Protein AF-A0A8J1YTD6-F1 (afdb_monomer_lite)

Structure (mmCIF, N/CA/C/O backbone):
data_AF-A0A8J1YTD6-F1
#
_entry.id   AF-A0A8J1YTD6-F1
#
loop_
_atom_site.group_PDB
_atom_site.id
_atom_site.type_symbol
_atom_site.label_atom_id
_atom_site.label_alt_id
_atom_site.label_comp_id
_atom_site.label_asym_id
_atom_site.label_entity_id
_atom_site.label_seq_id
_atom_site.pdbx_PDB_ins_code
_atom_site.Cartn_x
_atom_site.Cartn_y
_atom_site.Cartn_z
_atom_site.occupancy
_atom_site.B_iso_or_equiv
_atom_site.auth_seq_id
_atom_site.auth_comp_id
_atom_site.auth_asym_id
_atom_site.auth_atom_id
_atom_site.pdbx_PDB_model_num
ATOM 1 N N . GLU A 1 1 ? -26.675 5.037 14.536 1.00 44.31 1 GLU A N 1
ATOM 2 C CA . GLU A 1 1 ? -25.725 5.966 13.899 1.00 44.31 1 GLU A CA 1
ATOM 3 C C . GLU A 1 1 ? -24.750 5.119 13.095 1.00 44.31 1 GLU A C 1
ATOM 5 O O . GLU A 1 1 ? -23.991 4.355 13.679 1.00 44.31 1 GLU A O 1
ATOM 10 N N . THR A 1 2 ? -24.910 5.069 11.775 1.00 57.00 2 THR A N 1
ATOM 11 C CA . THR A 1 2 ? -24.047 4.255 10.910 1.00 57.00 2 THR A CA 1
ATOM 12 C C . THR A 1 2 ? -22.765 5.032 10.676 1.00 57.00 2 THR A C 1
ATOM 14 O O . THR A 1 2 ? -22.785 6.061 10.016 1.00 57.00 2 THR A O 1
ATOM 17 N N . ASP A 1 3 ? -21.668 4.573 11.266 1.00 73.44 3 ASP A N 1
ATOM 18 C CA . ASP A 1 3 ? -20.337 5.123 11.028 1.00 73.44 3 ASP A CA 1
ATOM 19 C C . ASP A 1 3 ? -19.965 4.919 9.546 1.00 73.44 3 ASP A C 1
ATOM 21 O O . ASP A 1 3 ? -19.706 3.794 9.117 1.00 73.44 3 ASP A O 1
ATOM 25 N N . GLU A 1 4 ? -20.025 5.988 8.747 1.00 85.00 4 GLU A N 1
ATOM 26 C CA . GLU A 1 4 ? -19.929 5.946 7.275 1.00 85.00 4 GLU A CA 1
ATOM 27 C C . GLU A 1 4 ? -18.490 5.808 6.734 1.00 85.00 4 GLU A C 1
ATOM 29 O O . GLU A 1 4 ? -18.259 5.944 5.531 1.00 85.00 4 GLU A O 1
ATOM 34 N N . GLY A 1 5 ? -17.510 5.542 7.601 1.00 92.94 5 GLY A N 1
ATOM 35 C CA . GLY A 1 5 ? -16.112 5.360 7.209 1.00 92.94 5 GLY A CA 1
ATOM 36 C C . GLY A 1 5 ? -15.839 4.064 6.433 1.00 92.94 5 GLY A C 1
ATOM 37 O O . GLY A 1 5 ? -16.645 3.134 6.396 1.00 92.94 5 GLY A O 1
ATOM 38 N N . ALA A 1 6 ? -14.652 3.975 5.832 1.00 95.31 6 ALA A N 1
ATOM 39 C CA . ALA A 1 6 ? -14.210 2.777 5.122 1.00 95.31 6 ALA A CA 1
ATOM 40 C C . ALA A 1 6 ? -14.049 1.581 6.078 1.00 95.31 6 ALA A C 1
ATOM 42 O O . ALA A 1 6 ? -13.504 1.732 7.172 1.00 95.31 6 ALA A O 1
ATOM 43 N N . ASP A 1 7 ? -14.460 0.383 5.649 1.00 94.62 7 ASP A N 1
ATOM 44 C CA . ASP A 1 7 ? -14.217 -0.870 6.381 1.00 94.62 7 ASP A CA 1
ATOM 45 C C . ASP A 1 7 ? -12.738 -1.270 6.373 1.00 94.62 7 ASP A C 1
ATOM 47 O O . ASP A 1 7 ? -12.194 -1.737 7.376 1.00 94.62 7 ASP A O 1
ATOM 51 N N . HIS A 1 8 ? -12.104 -1.101 5.212 1.00 95.88 8 HIS A N 1
ATOM 52 C CA . HIS A 1 8 ? -10.740 -1.516 4.933 1.00 95.88 8 HIS A CA 1
ATOM 53 C C . HIS A 1 8 ? -10.006 -0.424 4.153 1.00 95.88 8 HIS A C 1
ATOM 55 O O . HIS A 1 8 ? -10.506 0.058 3.138 1.00 95.88 8 HIS A O 1
ATOM 61 N N . ILE A 1 9 ? -8.801 -0.073 4.598 1.00 96.06 9 ILE A N 1
ATOM 62 C CA . ILE A 1 9 ? -7.903 0.846 3.889 1.00 96.06 9 ILE A CA 1
ATOM 63 C C . ILE A 1 9 ? -6.591 0.129 3.583 1.00 96.06 9 ILE A C 1
ATOM 65 O O . ILE A 1 9 ? -6.023 -0.538 4.450 1.00 96.06 9 ILE A O 1
ATOM 69 N N . LEU A 1 10 ? -6.110 0.285 2.351 1.00 95.50 10 LEU A N 1
ATOM 70 C CA . LEU A 1 10 ? -4.768 -0.115 1.937 1.00 95.50 10 LEU A CA 1
ATOM 71 C C . LEU A 1 10 ? -3.859 1.117 2.004 1.00 95.50 10 LEU A C 1
ATOM 73 O O . LEU A 1 10 ? -4.077 2.085 1.280 1.00 95.50 10 LEU A O 1
ATOM 77 N N . GLU A 1 11 ? -2.874 1.095 2.897 1.00 94.31 11 GLU A N 1
ATOM 78 C CA . GLU A 1 11 ? -1.985 2.225 3.177 1.00 94.31 11 GLU A CA 1
ATOM 79 C C . GLU A 1 11 ? -0.618 2.029 2.509 1.00 94.31 11 GLU A C 1
ATOM 81 O O . GLU A 1 11 ? 0.035 0.998 2.692 1.00 94.31 11 GLU A O 1
ATOM 86 N N . VAL A 1 12 ? -0.181 3.041 1.755 1.00 92.12 12 VAL A N 1
ATOM 87 C CA . VAL A 1 12 ? 1.082 3.033 0.990 1.00 92.12 12 VAL A CA 1
ATOM 88 C C . VAL A 1 12 ? 1.871 4.331 1.166 1.00 92.12 12 VAL A C 1
ATOM 90 O O . VAL A 1 12 ? 3.094 4.333 1.060 1.00 92.12 12 VAL A O 1
ATOM 93 N N . GLY A 1 13 ? 1.198 5.459 1.399 1.00 88.12 13 GLY A N 1
ATOM 94 C CA . GLY A 1 13 ? 1.843 6.772 1.404 1.00 88.12 13 GLY A CA 1
ATOM 95 C C . GLY A 1 13 ? 2.647 7.035 2.677 1.00 88.12 13 GLY A C 1
ATOM 96 O O . GLY A 1 13 ? 3.592 7.819 2.648 1.00 88.12 13 GLY A O 1
ATOM 97 N N . GLY A 1 14 ? 2.366 6.325 3.771 1.00 87.88 14 GLY A N 1
ATOM 98 C CA . GLY A 1 14 ? 3.197 6.382 4.966 1.00 87.88 14 GLY A CA 1
ATOM 99 C C . GLY A 1 14 ? 2.958 7.634 5.806 1.00 87.88 14 GLY A C 1
ATOM 100 O O . GLY A 1 14 ? 1.810 7.997 6.059 1.00 87.88 14 GLY A O 1
ATOM 101 N N . ALA A 1 15 ? 4.026 8.298 6.266 1.00 86.88 15 ALA A N 1
ATOM 102 C CA . ALA A 1 15 ? 3.904 9.450 7.168 1.00 86.88 15 ALA A CA 1
ATOM 103 C C . ALA A 1 15 ? 3.064 10.595 6.565 1.00 86.88 15 ALA A C 1
ATOM 105 O O . ALA A 1 15 ? 2.360 11.286 7.298 1.00 86.88 15 ALA A O 1
ATOM 106 N N . GLY A 1 16 ? 3.069 10.742 5.233 1.00 86.19 16 GLY A N 1
ATOM 107 C CA . GLY A 1 16 ? 2.283 11.745 4.508 1.00 86.19 16 GLY A CA 1
ATOM 108 C C . GLY A 1 16 ? 0.767 11.516 4.483 1.00 86.19 16 GLY A C 1
ATOM 109 O O . GLY A 1 16 ? 0.006 12.465 4.284 1.00 86.19 16 GLY A O 1
ATOM 110 N N . THR A 1 17 ? 0.298 10.283 4.682 1.00 90.62 17 THR A N 1
ATOM 111 C CA . THR A 1 17 ? -1.105 9.901 4.419 1.00 90.62 17 THR A CA 1
ATOM 112 C C . THR A 1 17 ? -1.771 9.158 5.564 1.00 90.62 17 THR A C 1
ATOM 114 O O . THR A 1 17 ? -2.997 9.184 5.660 1.00 90.62 17 THR A O 1
ATOM 117 N N . VAL A 1 18 ? -1.005 8.554 6.473 1.00 92.56 18 VAL A N 1
ATOM 118 C CA . VAL A 1 18 ? -1.553 7.652 7.492 1.00 92.56 18 VAL A CA 1
ATOM 119 C C . VAL A 1 18 ? -2.587 8.333 8.401 1.00 92.56 18 VAL A C 1
ATOM 121 O O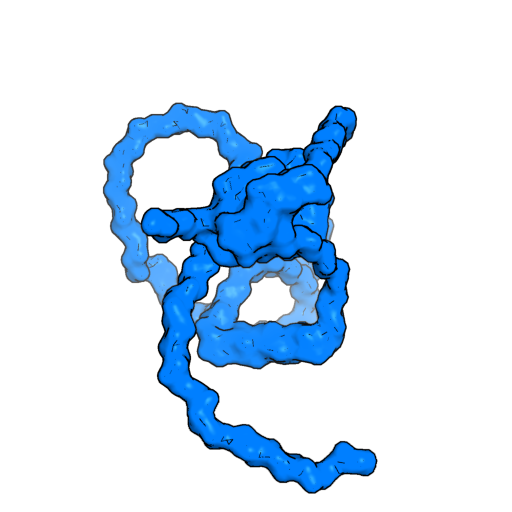 . VAL A 1 18 ? -3.612 7.732 8.714 1.00 92.56 18 VAL A O 1
ATOM 124 N N . GLU A 1 19 ? -2.419 9.612 8.761 1.00 92.50 19 GLU A N 1
ATOM 125 C CA . GLU A 1 19 ? -3.436 10.337 9.543 1.00 92.50 19 GLU A CA 1
ATOM 126 C C . GLU A 1 19 ? -4.756 10.513 8.783 1.00 92.50 19 GLU A C 1
ATOM 128 O O . GLU A 1 19 ? -5.832 10.459 9.384 1.00 92.50 19 GLU A O 1
ATOM 133 N N . LYS A 1 20 ? -4.691 10.711 7.459 1.00 93.00 20 LYS A N 1
ATOM 134 C CA . LYS A 1 20 ? -5.877 10.803 6.596 1.00 93.00 20 LYS A CA 1
ATOM 135 C C . LYS A 1 20 ? -6.595 9.453 6.565 1.00 93.00 20 LYS A C 1
ATOM 137 O O . LYS A 1 20 ? -7.813 9.415 6.716 1.00 93.00 20 LYS A O 1
ATOM 142 N N . SER A 1 21 ? -5.846 8.355 6.498 1.00 94.88 21 SER A N 1
ATOM 143 C CA . SER A 1 21 ? -6.388 6.995 6.585 1.00 94.88 21 SER A CA 1
ATOM 144 C C . SER A 1 21 ? -7.089 6.737 7.921 1.00 94.88 21 SER A C 1
ATOM 146 O O . SER A 1 21 ? -8.209 6.232 7.944 1.00 94.88 21 SER A O 1
ATOM 148 N N . PHE A 1 22 ? -6.511 7.182 9.041 1.00 94.62 22 PHE A N 1
ATOM 149 C CA . PHE A 1 22 ? -7.181 7.115 10.343 1.00 94.62 22 PHE A CA 1
ATOM 150 C C . PHE A 1 22 ? -8.429 7.997 10.437 1.00 94.62 22 PHE A C 1
ATOM 152 O O . PHE A 1 22 ? -9.335 7.671 11.194 1.00 94.62 22 PHE A O 1
ATOM 159 N N . LYS A 1 23 ? -8.517 9.108 9.703 1.00 93.56 23 LYS A N 1
ATOM 160 C CA . LYS A 1 23 ? -9.741 9.926 9.657 1.00 93.56 23 LYS A CA 1
ATOM 161 C C . LYS A 1 23 ? -10.837 9.282 8.804 1.00 93.56 23 LYS A C 1
ATOM 163 O O . LYS A 1 23 ? -12.004 9.426 9.148 1.00 93.56 23 LYS A O 1
ATOM 168 N N . ALA A 1 24 ? -10.459 8.573 7.740 1.00 94.88 24 ALA A N 1
ATOM 169 C CA . ALA A 1 24 ? -11.377 7.957 6.783 1.00 94.88 24 ALA A CA 1
ATOM 170 C C . ALA A 1 24 ? -11.908 6.574 7.208 1.00 94.88 24 ALA A C 1
ATOM 172 O O . ALA A 1 24 ? -12.937 6.136 6.693 1.00 94.88 24 ALA A O 1
ATOM 173 N N . ILE A 1 25 ? -11.221 5.866 8.111 1.00 95.62 25 ILE A N 1
ATOM 174 C CA . ILE A 1 25 ? -11.641 4.538 8.581 1.00 95.62 25 ILE A CA 1
ATOM 175 C C . ILE A 1 25 ? -12.801 4.640 9.584 1.00 95.62 25 ILE A C 1
ATOM 177 O O . ILE A 1 25 ? -12.787 5.486 10.489 1.00 95.62 25 ILE A O 1
ATOM 181 N N . ARG A 1 26 ? -13.768 3.722 9.475 1.00 94.69 26 ARG A N 1
ATOM 182 C CA . ARG A 1 26 ? -14.770 3.527 10.531 1.00 94.69 26 ARG A CA 1
ATOM 183 C C . ARG A 1 26 ? -14.151 2.888 11.778 1.00 94.69 26 ARG A C 1
ATOM 185 O O . ARG A 1 26 ? -13.127 2.200 11.713 1.00 94.69 26 ARG A O 1
ATOM 192 N N . ARG A 1 27 ? -14.800 3.045 12.927 1.00 92.88 27 ARG A N 1
ATOM 193 C CA . ARG A 1 27 ? -14.460 2.340 14.167 1.00 92.88 27 ARG A CA 1
ATOM 194 C C . ARG A 1 27 ? -14.551 0.831 13.961 1.00 92.88 27 ARG A C 1
ATOM 196 O O . ARG A 1 27 ? -15.462 0.326 13.299 1.00 92.88 27 ARG A O 1
ATOM 203 N N . GLY A 1 28 ? -13.582 0.101 14.508 1.00 92.31 28 GLY A N 1
ATOM 204 C CA . GLY A 1 28 ? -13.473 -1.343 14.280 1.00 92.31 28 GLY A CA 1
ATOM 205 C C . GLY A 1 28 ? -13.031 -1.740 12.866 1.00 92.31 28 GLY A C 1
ATOM 206 O O . GLY A 1 28 ? -13.045 -2.928 12.556 1.00 92.31 28 GLY A O 1
ATOM 207 N N . GLY A 1 29 ? -12.680 -0.784 11.997 1.00 95.06 29 GLY A N 1
ATOM 208 C CA . GLY A 1 29 ? -12.151 -1.062 10.662 1.00 95.06 29 GLY A CA 1
ATOM 209 C C . GLY A 1 29 ? -10.713 -1.591 10.677 1.00 95.06 29 GLY A C 1
ATOM 210 O O . GLY A 1 29 ? -10.085 -1.755 11.728 1.00 95.06 29 GLY A O 1
ATOM 211 N N . VAL A 1 30 ? -10.175 -1.854 9.485 1.00 97.25 30 VAL A N 1
ATOM 212 C CA . VAL A 1 30 ? -8.822 -2.398 9.310 1.00 97.25 30 VAL A CA 1
ATOM 213 C C . VAL A 1 30 ? -8.009 -1.541 8.347 1.00 97.25 30 VAL A C 1
ATOM 215 O O . VAL A 1 30 ? -8.379 -1.364 7.190 1.00 97.25 30 VAL A O 1
ATOM 218 N N . ILE A 1 31 ? -6.840 -1.086 8.788 1.00 97.00 31 ILE A N 1
ATOM 219 C CA . ILE A 1 31 ? -5.837 -0.460 7.924 1.00 97.00 31 ILE A CA 1
ATOM 220 C C . ILE A 1 31 ? -4.712 -1.470 7.689 1.00 97.00 31 ILE A C 1
ATOM 222 O O . ILE A 1 31 ? -4.099 -1.974 8.630 1.00 97.00 31 ILE A O 1
ATOM 226 N N . THR A 1 32 ? -4.448 -1.781 6.422 1.00 96.56 32 THR A N 1
ATOM 227 C CA . THR A 1 32 ? -3.368 -2.674 5.994 1.00 96.56 32 THR A CA 1
ATOM 228 C C . THR A 1 32 ? -2.292 -1.862 5.293 1.00 96.56 32 THR A C 1
ATOM 230 O O . THR A 1 32 ? -2.505 -1.391 4.181 1.00 96.56 32 THR A O 1
ATOM 233 N N . SER A 1 33 ? -1.140 -1.702 5.935 1.00 93.69 33 SER A N 1
ATOM 234 C CA . SER A 1 33 ? 0.014 -1.013 5.364 1.00 93.69 33 SER A CA 1
ATOM 235 C C . SER A 1 33 ? 0.873 -1.980 4.554 1.00 93.69 33 SER A C 1
ATOM 237 O O . SER A 1 33 ? 1.254 -3.039 5.055 1.00 93.69 33 SER A O 1
ATOM 239 N N . ILE A 1 34 ? 1.155 -1.614 3.303 1.00 91.50 34 ILE A N 1
ATOM 240 C CA . ILE A 1 34 ? 1.971 -2.395 2.357 1.00 91.50 34 ILE A CA 1
ATOM 241 C C . ILE A 1 34 ? 3.276 -1.687 1.959 1.00 91.50 34 ILE A C 1
ATOM 243 O O . ILE A 1 34 ? 4.098 -2.274 1.262 1.00 91.50 34 ILE A O 1
ATOM 247 N N . GLY A 1 35 ? 3.486 -0.441 2.394 1.00 85.50 35 GLY A N 1
ATOM 248 C CA . GLY A 1 35 ? 4.697 0.324 2.099 1.00 85.50 35 GLY A CA 1
ATOM 249 C C . GLY A 1 35 ? 4.622 1.786 2.544 1.00 85.50 35 GLY A C 1
ATOM 250 O O . GLY A 1 35 ? 3.628 2.210 3.135 1.00 85.50 35 GLY A O 1
ATOM 251 N N . PHE A 1 36 ? 5.695 2.531 2.254 1.00 86.19 36 PHE A N 1
ATOM 252 C CA . PHE A 1 36 ? 5.865 3.953 2.576 1.00 86.19 36 PHE A CA 1
ATOM 253 C C . PHE A 1 36 ? 6.537 4.667 1.390 1.00 86.19 36 PHE A C 1
ATOM 255 O O . PHE A 1 36 ? 7.759 4.640 1.275 1.00 86.19 36 PHE A O 1
ATOM 262 N N . ILE A 1 37 ? 5.751 5.277 0.498 1.00 83.12 37 ILE A N 1
ATOM 263 C CA . ILE A 1 37 ? 6.264 5.986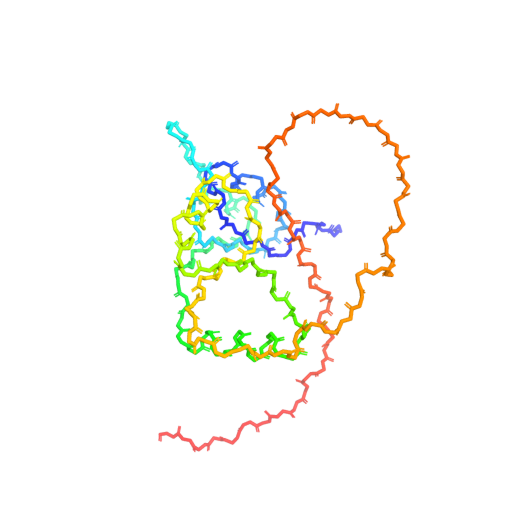 -0.697 1.00 83.12 37 ILE A CA 1
ATOM 264 C C . ILE A 1 37 ? 6.194 7.514 -0.591 1.00 83.12 37 ILE A C 1
ATOM 266 O O . ILE A 1 37 ? 6.887 8.208 -1.323 1.00 83.12 37 ILE A O 1
ATOM 270 N N . GLY A 1 38 ? 5.354 8.047 0.299 1.00 74.62 38 GLY A N 1
ATOM 271 C CA . GLY A 1 38 ? 5.048 9.479 0.396 1.00 74.62 38 GLY A CA 1
ATOM 272 C C . GLY A 1 38 ? 5.708 10.191 1.577 1.00 74.62 38 GLY A C 1
ATOM 273 O O . GLY A 1 38 ? 5.296 11.296 1.919 1.00 74.62 38 GLY A O 1
ATOM 274 N N . SER A 1 39 ? 6.683 9.564 2.238 1.00 75.25 39 SER A N 1
ATOM 275 C CA . SER A 1 39 ? 7.382 10.169 3.376 1.00 75.25 39 SER A CA 1
ATOM 276 C C . SER A 1 39 ? 8.421 11.183 2.892 1.00 75.25 39 SER A C 1
ATOM 278 O O . SER A 1 39 ? 9.313 10.835 2.120 1.00 75.25 39 SER A O 1
ATOM 280 N N . GLN A 1 40 ? 8.340 12.421 3.379 1.00 76.06 40 GLN A N 1
ATOM 281 C CA . GLN A 1 40 ? 9.342 13.454 3.102 1.00 76.06 40 GLN A CA 1
ATOM 282 C C . GLN A 1 40 ? 10.462 13.459 4.161 1.00 76.06 40 GLN A C 1
ATOM 284 O O . GLN A 1 40 ? 10.213 13.114 5.323 1.00 76.06 40 GLN A O 1
ATOM 289 N N . PRO A 1 41 ? 11.696 13.873 3.811 1.00 77.94 41 PRO A N 1
ATOM 290 C CA . PRO A 1 41 ? 12.761 14.068 4.791 1.00 77.94 41 PRO A CA 1
ATOM 291 C C . PRO A 1 41 ? 12.332 15.034 5.903 1.00 77.94 41 PRO A C 1
ATOM 293 O O . PRO A 1 41 ? 11.787 16.100 5.632 1.00 77.94 41 PRO A O 1
ATOM 296 N N . GLY A 1 42 ? 12.578 14.663 7.161 1.00 79.56 42 GLY A N 1
ATOM 297 C CA . GLY A 1 42 ? 12.199 15.472 8.327 1.00 79.56 42 GLY A CA 1
ATOM 298 C C . GLY A 1 42 ? 10.733 15.339 8.755 1.00 79.56 42 GLY A C 1
ATOM 299 O O . GLY A 1 42 ? 10.341 15.936 9.756 1.00 79.56 42 GLY A O 1
ATOM 300 N N . GLN A 1 43 ? 9.927 14.539 8.054 1.00 82.25 43 GLN A N 1
ATOM 301 C CA . GLN A 1 43 ? 8.560 14.261 8.470 1.00 82.25 43 GLN A CA 1
ATOM 302 C C . GLN A 1 43 ? 8.536 13.237 9.610 1.00 82.25 43 GLN A C 1
ATOM 304 O O . GLN A 1 43 ? 8.938 12.084 9.447 1.00 82.25 43 GLN A O 1
ATOM 309 N N . THR A 1 44 ? 8.023 13.650 10.766 1.00 84.06 44 THR A N 1
ATOM 310 C CA . THR A 1 44 ? 7.820 12.748 11.901 1.00 84.06 44 THR A CA 1
ATOM 311 C C . THR A 1 44 ? 6.561 11.910 11.668 1.00 84.06 44 THR A C 1
ATOM 313 O O . THR A 1 44 ? 5.483 12.483 11.488 1.00 84.06 44 THR A O 1
ATOM 316 N N . PRO A 1 45 ? 6.648 10.568 11.672 1.00 82.44 45 PRO A N 1
ATOM 317 C CA . PRO A 1 45 ? 5.466 9.728 11.555 1.00 82.44 45 PRO A CA 1
ATOM 318 C C . PRO A 1 45 ? 4.570 9.891 12.796 1.00 82.44 45 PRO A C 1
ATOM 320 O O . PRO A 1 45 ? 5.078 10.014 13.914 1.00 82.44 45 PRO A O 1
ATOM 323 N N . PRO A 1 46 ? 3.238 9.871 12.635 1.00 88.62 46 PRO A N 1
ATOM 324 C CA . PRO A 1 46 ? 2.320 9.995 13.758 1.00 88.62 46 PRO A CA 1
ATOM 325 C C . PRO A 1 46 ? 2.324 8.739 14.633 1.00 88.62 46 PRO A C 1
ATOM 327 O O . PRO A 1 46 ? 2.726 7.649 14.217 1.00 88.62 46 PRO A O 1
ATOM 330 N N . ASN A 1 47 ? 1.809 8.875 15.856 1.00 93.69 47 ASN A N 1
ATOM 331 C CA . ASN A 1 47 ? 1.686 7.761 16.790 1.00 93.69 47 ASN A CA 1
ATOM 332 C C . ASN A 1 47 ? 0.539 6.818 16.378 1.00 93.69 47 ASN A C 1
ATOM 334 O O . ASN A 1 47 ? -0.606 6.960 16.813 1.00 93.69 47 ASN A O 1
ATOM 338 N N . VAL A 1 48 ? 0.864 5.836 15.536 1.00 94.12 48 VAL A N 1
ATOM 339 C CA . VAL A 1 48 ? -0.081 4.833 15.018 1.00 94.12 48 VAL A CA 1
ATOM 340 C C . VAL A 1 48 ? -0.777 4.068 16.147 1.00 94.12 48 VAL A C 1
ATOM 342 O O . VAL A 1 48 ? -1.979 3.827 16.057 1.00 94.12 48 VAL A O 1
ATOM 345 N N . SER A 1 49 ? -0.067 3.733 17.228 1.00 95.06 49 SER A N 1
ATOM 346 C CA . SER A 1 49 ? -0.634 3.004 18.370 1.00 95.06 49 SER A CA 1
ATOM 347 C C . SER A 1 49 ? -1.735 3.805 19.064 1.00 95.06 49 SER A C 1
ATOM 349 O O . SER A 1 49 ? -2.804 3.271 19.357 1.00 95.06 49 SER A O 1
ATOM 351 N N . GLN A 1 50 ? -1.504 5.102 19.278 1.00 95.94 50 GLN A N 1
ATOM 352 C CA . GLN A 1 50 ? -2.506 5.999 19.848 1.00 95.94 50 GLN A CA 1
ATOM 353 C C . GLN A 1 50 ? -3.718 6.139 18.919 1.00 95.94 50 GLN A C 1
ATOM 355 O O . GLN A 1 50 ? -4.856 6.018 19.370 1.00 95.94 50 GLN A O 1
ATOM 360 N N . LEU A 1 51 ? -3.494 6.357 17.621 1.00 94.62 51 LEU A N 1
ATOM 361 C CA . LEU A 1 51 ? -4.579 6.499 16.646 1.00 94.62 51 LEU A CA 1
ATOM 362 C C . LEU A 1 51 ? -5.425 5.219 16.533 1.00 94.62 51 LEU A C 1
ATOM 364 O O . LEU A 1 51 ? -6.656 5.292 16.486 1.00 94.62 51 LEU A O 1
ATOM 368 N N . ALA A 1 52 ? -4.778 4.051 16.550 1.00 96.00 52 ALA A N 1
ATOM 369 C CA . ALA A 1 52 ? -5.445 2.753 16.521 1.00 96.00 52 ALA A CA 1
ATOM 370 C C . ALA A 1 52 ? -6.291 2.510 17.770 1.00 96.00 52 ALA A C 1
ATOM 372 O O . ALA A 1 52 ? -7.438 2.075 17.648 1.00 96.00 52 ALA A O 1
ATOM 373 N N . LEU A 1 53 ? -5.769 2.864 18.947 1.00 95.69 53 LEU A N 1
ATOM 374 C CA . LEU A 1 53 ? -6.501 2.766 20.206 1.00 95.69 53 LEU A CA 1
ATOM 375 C C . LEU A 1 53 ? -7.750 3.660 20.202 1.00 95.69 53 LEU A C 1
ATOM 377 O O . LEU A 1 53 ? -8.845 3.188 20.505 1.00 95.69 53 LEU A O 1
ATOM 381 N N . MET A 1 54 ? -7.610 4.924 19.791 1.00 93.31 54 MET A N 1
ATOM 382 C CA . MET A 1 54 ? -8.704 5.906 19.819 1.00 93.31 54 MET A CA 1
ATOM 383 C C . MET A 1 54 ? -9.884 5.541 18.908 1.00 93.31 54 MET A C 1
ATOM 385 O O . MET A 1 54 ? -11.037 5.859 19.222 1.00 93.31 54 MET A O 1
ATOM 389 N N . ARG A 1 55 ? -9.619 4.866 17.783 1.00 90.69 55 ARG A N 1
ATOM 390 C CA . ARG A 1 55 ? -10.661 4.389 16.857 1.00 90.69 55 ARG A CA 1
ATOM 391 C C . ARG A 1 55 ? -11.003 2.907 16.997 1.00 90.69 55 ARG A C 1
ATOM 393 O O . ARG A 1 55 ? -11.880 2.431 16.279 1.00 90.69 55 ARG A O 1
ATOM 400 N N . SER A 1 56 ? -10.356 2.195 17.916 1.00 94.50 56 SER A N 1
ATOM 401 C CA . SER A 1 56 ? -10.536 0.752 18.108 1.00 94.50 56 SER A CA 1
ATOM 402 C C . SER A 1 56 ? -10.369 -0.032 16.798 1.00 94.50 56 SER A C 1
ATOM 404 O O . SER A 1 56 ? -11.207 -0.865 16.468 1.00 94.50 56 SER A O 1
ATOM 406 N N . ILE A 1 57 ? -9.331 0.279 16.014 1.00 95.56 57 ILE A N 1
ATOM 407 C CA . ILE A 1 57 ? -9.080 -0.355 14.708 1.00 95.56 57 ILE A CA 1
ATOM 408 C C . ILE A 1 57 ? -7.928 -1.360 14.761 1.00 95.56 57 ILE A C 1
ATOM 410 O O . ILE A 1 57 ? -7.098 -1.333 15.669 1.00 95.56 57 ILE A O 1
ATOM 414 N N . ILE A 1 58 ? -7.823 -2.189 13.722 1.00 97.19 58 ILE A N 1
ATOM 415 C CA . ILE A 1 58 ? -6.648 -3.029 13.478 1.00 97.19 58 ILE A CA 1
ATOM 416 C C . ILE A 1 58 ? -5.742 -2.321 12.471 1.00 97.19 58 ILE A C 1
ATOM 418 O O . ILE A 1 58 ? -6.121 -2.146 11.315 1.00 97.19 58 ILE A O 1
ATOM 422 N N . PHE A 1 59 ? -4.528 -1.962 12.885 1.00 96.06 59 PHE A N 1
ATOM 423 C CA . PHE A 1 59 ? -3.468 -1.535 11.972 1.00 96.06 59 PHE A CA 1
ATOM 424 C C . PHE A 1 59 ? -2.474 -2.684 11.792 1.00 96.06 59 PHE A C 1
ATOM 426 O O . PHE A 1 59 ? -1.871 -3.136 12.765 1.00 96.06 59 PHE A O 1
ATOM 433 N N . ARG A 1 60 ? -2.303 -3.180 10.563 1.00 94.94 60 ARG A N 1
ATOM 434 C CA . ARG A 1 60 ? -1.403 -4.304 10.268 1.00 94.94 60 ARG A CA 1
ATOM 435 C C . ARG A 1 60 ? -0.458 -3.987 9.120 1.00 94.94 60 ARG A C 1
ATOM 437 O O . ARG A 1 60 ? -0.886 -3.487 8.087 1.00 94.94 60 ARG A O 1
ATOM 444 N N . GLY A 1 61 ? 0.809 -4.346 9.283 1.00 92.38 61 GLY A N 1
ATOM 445 C CA . GLY A 1 61 ? 1.761 -4.394 8.178 1.00 92.38 61 GLY A CA 1
ATOM 446 C C . GLY A 1 61 ? 1.633 -5.705 7.405 1.00 92.38 61 GLY A C 1
ATOM 447 O O . GLY A 1 61 ? 1.408 -6.763 7.998 1.00 92.38 61 GLY A O 1
ATOM 448 N N . ILE A 1 62 ? 1.778 -5.645 6.085 1.00 91.56 62 ILE A N 1
ATOM 449 C CA . ILE A 1 62 ? 1.993 -6.814 5.233 1.00 91.56 62 ILE A CA 1
ATOM 450 C C . ILE A 1 62 ? 3.204 -6.527 4.352 1.00 91.56 62 ILE A C 1
ATOM 452 O O . ILE A 1 62 ? 3.183 -5.623 3.526 1.00 91.56 62 ILE A O 1
ATOM 456 N N . MET A 1 63 ? 4.237 -7.344 4.517 1.00 86.56 63 MET A N 1
ATOM 457 C CA . MET A 1 63 ? 5.315 -7.482 3.543 1.00 86.56 63 MET A CA 1
ATOM 458 C C . MET A 1 63 ? 4.964 -8.646 2.621 1.00 86.56 63 MET A C 1
ATOM 460 O O . MET A 1 63 ? 4.363 -9.600 3.106 1.00 86.56 63 MET A O 1
ATOM 464 N N . VAL A 1 64 ? 5.313 -8.531 1.334 1.00 86.75 64 VAL A N 1
ATOM 465 C CA . VAL A 1 64 ? 5.253 -9.539 0.247 1.00 86.75 64 VAL A CA 1
ATOM 466 C C . VAL A 1 64 ? 4.477 -10.835 0.555 1.00 86.75 64 VAL A C 1
ATOM 468 O O . VAL A 1 64 ? 4.816 -11.609 1.446 1.00 86.75 64 VAL A O 1
ATOM 471 N N . GLY A 1 65 ? 3.469 -11.139 -0.265 1.00 86.62 65 GLY A N 1
ATOM 472 C CA . GLY A 1 65 ? 2.673 -12.359 -0.114 1.00 86.62 65 GLY A CA 1
ATOM 473 C C . GLY A 1 65 ? 3.424 -13.657 -0.451 1.00 86.62 65 GLY A C 1
ATOM 474 O O . GLY A 1 65 ? 4.323 -13.693 -1.286 1.00 86.62 65 GLY A O 1
ATOM 475 N N . SER A 1 66 ? 2.998 -14.760 0.166 1.00 93.81 66 SER A N 1
ATOM 476 C CA . SER A 1 66 ? 3.421 -16.120 -0.200 1.00 93.81 66 SER A CA 1
ATOM 477 C C . SER A 1 66 ? 2.959 -16.505 -1.612 1.00 93.81 66 SER A C 1
ATOM 479 O O . SER A 1 66 ? 1.933 -16.020 -2.092 1.00 93.81 66 SER A O 1
ATOM 481 N N . ARG A 1 67 ? 3.632 -17.480 -2.238 1.00 94.75 67 ARG A N 1
ATOM 482 C CA . ARG A 1 67 ? 3.216 -18.056 -3.532 1.00 94.75 67 ARG A CA 1
ATOM 483 C C . ARG A 1 67 ? 1.739 -18.471 -3.552 1.00 94.75 67 ARG A C 1
ATOM 485 O O . ARG A 1 67 ? 1.024 -18.141 -4.487 1.00 94.75 67 ARG A O 1
ATOM 492 N N . ARG A 1 68 ? 1.252 -19.114 -2.486 1.00 96.06 68 ARG A N 1
ATOM 493 C CA . ARG A 1 68 ? -0.159 -19.520 -2.378 1.00 96.06 68 ARG A CA 1
ATOM 494 C C . ARG A 1 68 ? -1.120 -18.325 -2.392 1.00 96.06 68 ARG A C 1
ATOM 496 O O . ARG A 1 68 ? -2.236 -18.436 -2.884 1.00 96.06 68 ARG A O 1
ATOM 503 N N . GLN A 1 69 ? -0.730 -17.191 -1.806 1.00 93.44 69 GLN A N 1
ATOM 504 C CA . GLN A 1 69 ? -1.535 -15.966 -1.877 1.00 93.44 69 GLN A CA 1
ATOM 505 C C . GLN A 1 69 ? -1.531 -15.383 -3.290 1.00 93.44 69 GLN A C 1
ATOM 507 O O . GLN A 1 69 ? -2.571 -14.910 -3.735 1.00 93.44 69 GLN A O 1
ATOM 512 N N . PHE A 1 70 ? -0.397 -15.458 -3.990 1.00 94.19 70 PHE A N 1
ATOM 513 C CA . PHE A 1 70 ? -0.295 -15.046 -5.386 1.00 94.19 70 PHE A CA 1
ATOM 514 C C . PHE A 1 70 ? -1.180 -15.902 -6.304 1.00 94.19 70 PHE A C 1
ATOM 516 O O . PHE A 1 70 ? -1.977 -15.347 -7.048 1.00 94.19 70 PHE A O 1
ATOM 523 N N . GLU A 1 71 ? -1.136 -17.231 -6.184 1.00 96.25 71 GLU A N 1
ATOM 524 C CA . GLU A 1 71 ? -1.997 -18.144 -6.958 1.00 96.25 71 GLU A CA 1
ATOM 525 C C . GLU A 1 71 ? -3.486 -17.830 -6.734 1.00 96.25 71 GLU A C 1
ATOM 527 O O . GLU A 1 71 ? -4.231 -17.625 -7.686 1.00 96.25 71 GLU A O 1
ATOM 532 N N . ARG A 1 72 ? -3.901 -17.641 -5.474 1.00 95.56 72 ARG A N 1
ATOM 533 C CA . ARG A 1 72 ? -5.280 -17.234 -5.142 1.00 95.56 72 ARG A CA 1
ATOM 534 C C . ARG A 1 72 ? -5.667 -15.874 -5.718 1.00 95.56 72 ARG A C 1
ATOM 536 O O . ARG A 1 72 ? -6.831 -15.657 -6.045 1.00 95.56 72 ARG A O 1
ATOM 543 N N . MET A 1 73 ? -4.724 -14.937 -5.784 1.00 94.50 73 MET A N 1
ATOM 544 C CA . MET A 1 73 ? -4.950 -13.635 -6.406 1.00 94.50 73 MET A CA 1
ATOM 545 C C . MET A 1 73 ? -5.154 -13.793 -7.915 1.00 94.50 73 MET A C 1
ATOM 547 O O . MET A 1 73 ? -6.073 -13.181 -8.451 1.00 94.50 73 MET A O 1
ATOM 551 N N . CYS A 1 74 ? -4.353 -14.626 -8.585 1.00 94.25 74 CYS A N 1
ATOM 552 C CA . CYS A 1 74 ? -4.532 -14.943 -10.001 1.00 94.25 74 CYS A CA 1
ATOM 553 C C . CYS A 1 74 ? -5.910 -15.562 -10.266 1.00 94.25 74 CYS A C 1
ATOM 555 O O . CYS A 1 74 ? -6.629 -15.059 -11.125 1.00 94.25 74 CYS A O 1
ATOM 557 N N . ASP A 1 75 ? -6.327 -16.551 -9.468 1.00 94.44 75 ASP A N 1
ATOM 558 C CA . ASP A 1 75 ? -7.662 -17.154 -9.580 1.00 94.44 75 ASP A CA 1
ATOM 559 C C . ASP A 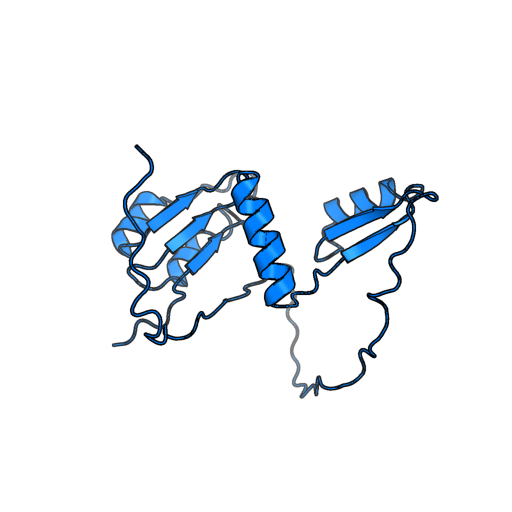1 75 ? -8.771 -16.100 -9.438 1.00 94.44 75 ASP A C 1
ATOM 561 O O . ASP A 1 75 ? -9.722 -16.051 -10.222 1.00 94.44 75 ASP A O 1
ATOM 565 N N . ALA A 1 76 ? -8.636 -15.208 -8.451 1.00 93.94 76 ALA A N 1
ATOM 566 C CA . ALA A 1 76 ? -9.593 -14.133 -8.226 1.00 93.94 76 ALA A CA 1
ATOM 567 C C . ALA A 1 76 ? -9.653 -13.155 -9.409 1.00 93.94 76 ALA A C 1
ATOM 569 O O . ALA A 1 76 ? -10.751 -12.764 -9.808 1.00 93.94 76 ALA A O 1
ATOM 570 N N . ILE A 1 77 ? -8.507 -12.781 -9.990 1.00 92.81 77 ILE A N 1
ATOM 571 C CA . ILE A 1 77 ? -8.426 -11.927 -11.186 1.00 92.81 77 ILE A CA 1
ATOM 572 C C . ILE A 1 77 ? -9.152 -12.589 -12.362 1.00 92.81 77 ILE A C 1
ATOM 574 O O . ILE A 1 77 ? 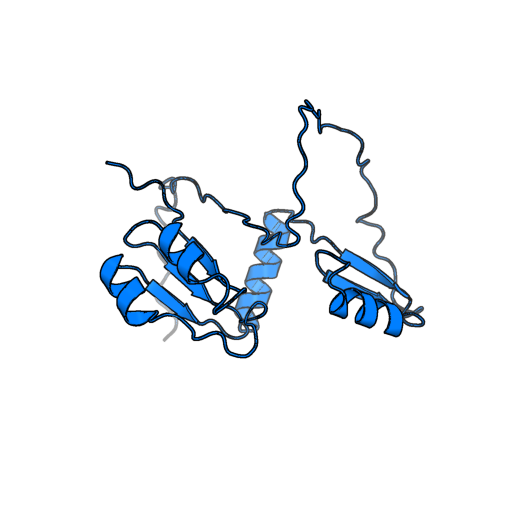-9.975 -11.937 -13.006 1.00 92.81 77 ILE A O 1
ATOM 578 N N . SER A 1 78 ? -8.917 -13.884 -12.598 1.00 92.00 78 SER A N 1
ATOM 579 C CA . SER A 1 78 ? -9.560 -14.638 -13.680 1.00 92.00 78 SER A CA 1
ATOM 580 C C . SER A 1 78 ? -11.081 -14.693 -13.529 1.00 92.00 78 SER A C 1
ATOM 582 O O . SER A 1 78 ? -11.806 -14.458 -14.494 1.00 92.00 78 SER A O 1
ATOM 584 N N . ILE A 1 79 ? -11.582 -14.945 -12.316 1.00 95.06 79 ILE A N 1
ATOM 585 C CA . ILE A 1 79 ? -13.027 -15.034 -12.041 1.00 95.06 79 ILE A CA 1
ATOM 586 C C . ILE A 1 79 ? -13.706 -13.665 -12.156 1.00 95.06 79 ILE A C 1
ATOM 588 O O . ILE A 1 79 ? -14.792 -13.547 -12.719 1.00 95.06 79 ILE A O 1
ATOM 592 N N . SER A 1 80 ? -13.069 -12.622 -11.621 1.00 92.19 80 SER A N 1
ATOM 593 C CA . SER A 1 80 ? -13.616 -11.259 -11.604 1.00 92.19 80 SER A CA 1
ATOM 594 C C . SER A 1 80 ? -13.422 -10.499 -12.917 1.00 92.19 80 SER A C 1
ATOM 596 O O . SER A 1 80 ? -13.932 -9.387 -13.050 1.00 92.19 80 SER A O 1
ATOM 598 N N . LYS A 1 81 ? -12.704 -11.089 -13.884 1.00 91.25 81 LYS A N 1
ATOM 599 C CA . LYS A 1 81 ? -12.336 -10.470 -15.166 1.00 91.25 81 LYS A CA 1
ATOM 600 C C . LYS A 1 81 ? -11.652 -9.109 -14.986 1.00 91.25 81 LYS A C 1
ATOM 602 O O . LYS A 1 81 ? -11.816 -8.209 -15.810 1.00 91.25 81 LYS A O 1
ATOM 607 N N . LEU A 1 82 ? -10.891 -8.947 -13.901 1.00 88.50 82 LEU A N 1
ATOM 608 C CA . LEU A 1 82 ? -10.118 -7.733 -13.662 1.00 88.50 82 LEU A CA 1
ATOM 609 C C . LEU A 1 82 ? -9.020 -7.625 -14.722 1.00 88.50 82 LEU A C 1
ATOM 611 O O . LEU A 1 82 ? -8.170 -8.505 -14.832 1.00 88.50 82 LEU A O 1
ATOM 615 N N . ARG A 1 83 ? -9.028 -6.532 -15.489 1.00 88.50 83 ARG A N 1
ATOM 616 C CA . ARG A 1 83 ? -7.980 -6.229 -16.468 1.00 88.50 83 ARG A CA 1
ATOM 617 C C . ARG A 1 83 ? -6.959 -5.279 -15.832 1.00 88.50 83 ARG A C 1
ATOM 619 O O . ARG A 1 83 ? -7.325 -4.145 -15.515 1.00 88.50 83 ARG A O 1
ATOM 626 N N . PRO A 1 84 ? -5.710 -5.718 -15.589 1.00 85.50 84 PRO A N 1
ATOM 627 C CA . PRO A 1 84 ? -4.673 -4.825 -15.099 1.00 85.50 84 PRO A CA 1
ATOM 628 C C . PRO A 1 84 ? -4.353 -3.769 -16.158 1.00 85.50 84 PRO A C 1
ATOM 630 O O . PRO A 1 84 ? -4.316 -4.067 -17.350 1.00 85.50 84 PRO A O 1
ATOM 633 N N . ILE A 1 85 ? -4.094 -2.542 -15.714 1.00 89.25 85 ILE A N 1
ATOM 634 C CA . ILE A 1 85 ? -3.589 -1.485 -16.592 1.00 89.25 85 ILE A CA 1
ATOM 635 C C . ILE A 1 85 ? -2.088 -1.725 -16.758 1.00 89.25 85 ILE A C 1
ATOM 637 O O . ILE A 1 85 ? -1.352 -1.705 -15.766 1.00 89.25 85 ILE A O 1
ATOM 641 N N . ILE A 1 86 ? -1.665 -2.013 -17.989 1.00 87.88 86 ILE A N 1
ATOM 642 C CA . ILE A 1 86 ? -0.280 -2.343 -18.327 1.00 87.88 86 ILE A CA 1
ATOM 643 C C . ILE A 1 86 ? 0.209 -1.384 -19.407 1.00 87.88 86 ILE A C 1
ATOM 645 O O . ILE A 1 86 ? -0.422 -1.266 -20.457 1.00 87.88 86 ILE A O 1
ATOM 649 N N . THR A 1 87 ? 1.352 -0.753 -19.159 1.00 88.38 87 THR A N 1
ATOM 650 C CA . THR A 1 87 ? 2.085 0.029 -20.157 1.00 88.38 87 THR A CA 1
ATOM 651 C C . THR A 1 87 ? 3.283 -0.781 -20.617 1.00 88.38 87 THR A C 1
ATOM 653 O O . THR A 1 87 ? 4.061 -1.272 -19.799 1.00 88.38 87 THR A O 1
ATOM 656 N N . VAL A 1 88 ? 3.413 -0.941 -21.929 1.00 89.12 88 VAL A N 1
ATOM 657 C CA . VAL A 1 88 ? 4.410 -1.822 -22.536 1.00 89.12 88 VAL A CA 1
ATOM 658 C C . VAL A 1 88 ? 5.511 -0.988 -23.169 1.00 89.12 88 VAL A C 1
ATOM 660 O O . VAL A 1 88 ? 5.230 -0.087 -23.956 1.00 89.12 88 VAL A O 1
ATOM 663 N N . PHE A 1 89 ? 6.752 -1.337 -22.857 1.00 86.38 89 PHE A N 1
ATOM 664 C CA . PHE A 1 89 ? 7.955 -0.814 -23.486 1.00 86.38 89 PHE A CA 1
ATOM 665 C C . PHE A 1 89 ? 8.671 -1.945 -24.228 1.00 86.38 89 PHE A C 1
ATOM 667 O O . PHE A 1 89 ? 8.648 -3.101 -23.793 1.00 86.38 89 PHE A O 1
ATOM 674 N N . ASP A 1 90 ? 9.331 -1.617 -25.337 1.00 90.12 90 ASP A N 1
ATOM 675 C CA . ASP A 1 90 ? 10.310 -2.529 -25.928 1.00 90.12 90 ASP A CA 1
ATOM 676 C C . ASP A 1 90 ? 11.466 -2.723 -24.936 1.00 90.12 90 ASP A C 1
ATOM 678 O O . ASP A 1 90 ? 11.857 -1.790 -24.228 1.00 90.12 90 ASP A O 1
ATOM 682 N N . PHE A 1 91 ? 12.036 -3.923 -24.869 1.00 89.94 91 PHE A N 1
ATOM 683 C CA . PHE A 1 91 ? 13.200 -4.196 -24.033 1.00 89.94 91 PHE A CA 1
ATOM 684 C C . PHE A 1 91 ? 14.373 -3.241 -24.318 1.00 89.94 91 PHE A C 1
ATOM 686 O O . PHE A 1 91 ? 15.071 -2.826 -23.384 1.00 89.94 91 PHE A O 1
ATOM 693 N N . ALA A 1 92 ? 14.567 -2.835 -25.578 1.00 91.50 92 ALA A N 1
ATOM 694 C CA . ALA A 1 92 ? 15.562 -1.836 -25.969 1.00 91.50 92 ALA A CA 1
ATOM 695 C C . ALA A 1 92 ? 15.321 -0.466 -25.302 1.00 91.50 92 ALA A C 1
ATOM 697 O O . ALA A 1 92 ? 16.272 0.271 -25.038 1.00 91.50 92 ALA A O 1
ATOM 698 N N . ASP A 1 93 ? 14.068 -0.161 -24.962 1.00 90.94 93 ASP A N 1
ATOM 699 C CA . ASP A 1 93 ? 13.626 1.063 -24.293 1.00 90.94 93 ASP A CA 1
ATOM 700 C C . ASP A 1 93 ? 13.474 0.907 -22.768 1.00 90.94 93 ASP A C 1
ATOM 702 O O . ASP A 1 93 ? 12.943 1.796 -22.101 1.00 90.94 93 ASP A O 1
ATOM 706 N N . SER A 1 94 ? 13.997 -0.170 -22.174 1.00 90.06 94 SER A N 1
ATOM 707 C CA . SER A 1 94 ? 13.923 -0.431 -20.725 1.00 90.06 94 SER A CA 1
ATOM 708 C C . SER A 1 94 ? 14.371 0.748 -19.850 1.00 90.06 94 SER A C 1
ATOM 710 O O . SER A 1 94 ? 13.772 1.011 -18.810 1.00 90.06 94 SER A O 1
ATOM 712 N N . ARG A 1 95 ? 15.377 1.528 -20.276 1.00 92.00 95 ARG A N 1
ATOM 713 C CA . ARG A 1 95 ? 15.777 2.756 -19.565 1.00 92.00 95 ARG A CA 1
ATOM 714 C C . ARG A 1 95 ? 14.634 3.773 -19.475 1.00 92.00 95 ARG A C 1
ATOM 716 O O . ARG A 1 95 ? 14.414 4.324 -18.402 1.00 92.00 95 ARG A O 1
ATOM 723 N N . LYS A 1 96 ? 13.903 3.996 -20.571 1.00 89.31 96 LYS A N 1
ATOM 724 C CA . LYS A 1 96 ? 12.764 4.925 -20.604 1.00 89.31 96 LYS A CA 1
ATOM 725 C C . LYS A 1 96 ? 11.621 4.439 -19.712 1.00 89.31 96 LYS A C 1
ATOM 727 O O . LYS A 1 96 ? 10.950 5.270 -19.103 1.00 89.31 96 LYS A O 1
ATOM 732 N N . ALA A 1 97 ? 11.423 3.121 -19.607 1.00 89.25 97 ALA A N 1
ATOM 733 C CA . ALA A 1 97 ? 10.473 2.541 -18.657 1.00 89.25 97 ALA A CA 1
ATOM 734 C C . ALA A 1 97 ? 10.848 2.941 -17.220 1.00 89.25 97 ALA A C 1
ATOM 736 O O . ALA A 1 97 ? 10.082 3.619 -16.544 1.00 89.25 97 ALA A O 1
ATOM 737 N N . TYR A 1 98 ? 12.094 2.683 -16.803 1.00 89.88 98 TYR A N 1
ATOM 738 C CA . TYR A 1 98 ? 12.566 3.078 -15.470 1.00 89.88 98 TYR A CA 1
ATOM 739 C C . TYR A 1 98 ? 12.490 4.588 -15.206 1.00 89.88 98 TYR A C 1
ATOM 741 O O . TYR A 1 98 ? 12.138 4.994 -14.099 1.00 89.88 98 TYR A O 1
ATOM 749 N N . GLU A 1 99 ? 12.810 5.428 -16.192 1.00 91.94 99 GLU A N 1
ATOM 750 C CA . GLU A 1 99 ? 12.660 6.886 -16.078 1.00 91.94 99 GLU A CA 1
ATOM 751 C C . GLU A 1 99 ? 11.191 7.289 -15.880 1.00 91.94 99 GLU A C 1
ATOM 753 O O . GLU A 1 99 ? 10.894 8.155 -15.057 1.00 91.94 99 GLU A O 1
ATOM 758 N N . SER A 1 100 ? 10.264 6.629 -16.577 1.00 88.19 100 SER A N 1
ATOM 759 C CA . SER A 1 100 ? 8.822 6.858 -16.430 1.00 88.19 100 SER A CA 1
ATOM 760 C C . SER A 1 100 ? 8.321 6.459 -15.038 1.00 88.19 100 SER A C 1
ATOM 762 O O . SER A 1 100 ? 7.607 7.236 -14.398 1.00 88.19 100 SER A O 1
ATOM 764 N N . MET A 1 101 ? 8.779 5.315 -14.518 1.00 88.25 101 MET A N 1
ATOM 765 C CA . MET A 1 101 ? 8.491 4.866 -13.154 1.00 88.25 101 MET A CA 1
ATOM 766 C C . MET A 1 101 ? 9.002 5.861 -12.105 1.00 88.25 101 MET A C 1
ATOM 768 O O . MET A 1 101 ? 8.273 6.216 -11.178 1.00 88.25 101 MET A O 1
ATOM 772 N N . MET A 1 102 ? 10.248 6.328 -12.244 1.00 86.31 102 MET A N 1
ATOM 773 C CA . MET A 1 102 ? 10.856 7.282 -11.306 1.00 86.31 102 MET A CA 1
ATOM 774 C C . MET A 1 102 ? 10.141 8.634 -11.316 1.00 86.31 102 MET A C 1
ATOM 776 O O . MET A 1 102 ? 9.953 9.239 -10.263 1.00 86.31 102 MET A O 1
ATOM 780 N N . ASN A 1 103 ? 9.698 9.077 -12.493 1.00 88.31 103 ASN A N 1
ATOM 781 C CA . ASN A 1 103 ? 8.950 10.319 -12.662 1.00 88.31 103 ASN A CA 1
ATOM 782 C C . ASN A 1 103 ? 7.452 10.172 -12.344 1.00 88.31 103 ASN A C 1
ATOM 784 O O . ASN A 1 103 ? 6.721 11.156 -12.440 1.00 88.31 103 ASN A O 1
ATOM 788 N N . GLN A 1 104 ? 6.990 8.968 -11.978 1.00 83.19 104 GLN A N 1
ATOM 789 C CA . GLN A 1 104 ? 5.587 8.655 -11.684 1.00 83.19 104 GLN A CA 1
ATOM 790 C C . GLN A 1 104 ? 4.623 9.051 -12.822 1.00 83.19 104 GLN A C 1
ATOM 792 O O . GLN A 1 104 ? 3.477 9.427 -12.575 1.00 83.19 104 GLN A O 1
ATOM 797 N N . SER A 1 105 ? 5.077 8.978 -14.078 1.00 81.81 105 SER A N 1
ATOM 798 C CA . SER A 1 105 ? 4.293 9.388 -15.255 1.00 81.81 105 SER A CA 1
ATOM 799 C C . SER A 1 105 ? 3.381 8.284 -15.801 1.00 81.81 105 SER A C 1
ATOM 801 O O . SER A 1 105 ? 2.522 8.551 -16.643 1.00 81.81 105 SER A O 1
ATOM 803 N N . VAL A 1 106 ? 3.544 7.051 -15.316 1.00 82.19 106 VAL A N 1
ATOM 804 C CA . VAL A 1 106 ? 2.759 5.879 -15.710 1.00 82.19 106 VAL A CA 1
ATOM 805 C C . VAL A 1 106 ? 1.941 5.368 -14.526 1.00 82.19 106 VAL A C 1
ATOM 807 O O . VAL A 1 106 ? 2.430 5.248 -13.404 1.00 82.19 106 VAL A O 1
ATOM 810 N N . VAL A 1 107 ? 0.677 5.033 -14.791 1.00 82.00 107 VAL A N 1
ATOM 811 C CA . VAL A 1 107 ? -0.222 4.375 -13.835 1.00 82.00 107 VAL A CA 1
ATOM 812 C C . VAL A 1 107 ? -0.331 2.896 -14.185 1.00 82.00 107 VAL A C 1
ATOM 814 O O . VAL A 1 107 ? -0.502 2.537 -15.347 1.00 82.00 107 VAL A O 1
ATOM 817 N N . GLY A 1 108 ? -0.313 2.037 -13.168 1.00 83.25 108 GLY A N 1
ATOM 818 C CA . GLY A 1 108 ? -0.450 0.594 -13.343 1.00 83.25 108 GLY A CA 1
ATOM 819 C C . GLY A 1 108 ? 0.901 -0.107 -13.339 1.00 83.25 108 GLY A C 1
ATOM 820 O O . GLY A 1 108 ? 1.770 0.230 -12.537 1.00 83.25 108 GLY A O 1
ATOM 821 N N . LYS A 1 109 ? 1.046 -1.135 -14.175 1.00 83.62 109 LYS A N 1
ATOM 822 C CA . LYS A 1 109 ? 2.252 -1.962 -14.242 1.00 83.62 109 LYS A CA 1
ATOM 823 C C . LYS A 1 109 ? 3.010 -1.703 -15.540 1.00 83.62 109 LYS A C 1
ATOM 825 O O . LYS A 1 109 ? 2.411 -1.681 -16.608 1.00 83.62 109 LYS A O 1
ATOM 830 N N . GLU A 1 110 ? 4.322 -1.554 -15.441 1.00 82.00 110 GLU A N 1
ATOM 831 C CA . GLU A 1 110 ? 5.205 -1.465 -16.602 1.00 82.00 110 GLU A CA 1
ATOM 832 C C . GLU A 1 110 ? 5.723 -2.856 -16.973 1.00 82.00 110 GLU A C 1
ATOM 834 O O . GLU A 1 110 ? 6.092 -3.647 -16.099 1.00 82.00 110 GLU A O 1
ATOM 839 N N . ASP A 1 111 ? 5.724 -3.155 -18.268 1.00 81.88 111 ASP A N 1
ATOM 840 C CA . ASP A 1 111 ? 6.217 -4.406 -18.836 1.00 81.88 111 ASP A CA 1
ATOM 841 C C . ASP A 1 111 ? 7.245 -4.093 -19.929 1.00 81.88 111 ASP A C 1
ATOM 843 O O . ASP A 1 111 ? 6.961 -3.318 -20.840 1.00 81.88 111 ASP A O 1
ATOM 847 N N . SER A 1 112 ? 8.452 -4.650 -19.819 1.00 80.88 112 SER A N 1
ATOM 848 C CA . SER A 1 112 ? 9.523 -4.486 -20.812 1.00 80.88 112 SER A CA 1
ATOM 849 C C . SER A 1 112 ? 9.687 -5.795 -21.573 1.00 80.88 112 SER A C 1
ATOM 851 O O . SER A 1 112 ? 10.257 -6.746 -21.036 1.00 80.88 112 SER A O 1
ATOM 853 N N . ARG A 1 113 ? 9.180 -5.851 -22.805 1.00 78.19 113 ARG A N 1
ATOM 854 C CA . ARG A 1 113 ? 9.083 -7.098 -23.579 1.00 78.19 113 ARG A CA 1
ATOM 855 C C . ARG A 1 113 ? 10.290 -7.323 -24.455 1.00 78.19 113 ARG A C 1
ATOM 857 O O . ARG A 1 113 ? 10.703 -6.418 -25.181 1.00 78.19 113 ARG A O 1
ATOM 864 N N . ARG A 1 114 ? 10.830 -8.539 -24.432 1.00 75.25 114 ARG A N 1
ATOM 865 C CA . ARG A 1 114 ? 11.887 -8.935 -25.359 1.00 75.25 114 ARG A CA 1
ATOM 866 C C . ARG A 1 114 ? 11.266 -9.208 -26.727 1.00 75.25 114 ARG A C 1
ATOM 868 O O . ARG A 1 114 ? 10.133 -9.664 -26.816 1.00 75.25 114 ARG A O 1
ATOM 875 N N . SER A 1 115 ? 12.029 -8.979 -27.793 1.00 64.31 115 SER A N 1
ATOM 876 C CA . SER A 1 115 ? 11.610 -9.241 -29.180 1.00 64.31 115 SER A CA 1
ATOM 877 C C . SER A 1 115 ? 11.128 -10.676 -29.434 1.00 64.31 115 SER A C 1
ATOM 879 O O . SER A 1 115 ? 10.412 -10.915 -30.400 1.00 64.31 115 SER A O 1
ATOM 881 N N . ASP A 1 116 ? 11.515 -11.613 -28.567 1.00 66.38 116 ASP A N 1
ATOM 882 C CA . ASP A 1 116 ? 11.216 -13.040 -28.692 1.00 66.38 116 ASP A CA 1
ATOM 883 C C . ASP A 1 116 ? 9.961 -13.461 -27.893 1.00 66.38 116 ASP A C 1
ATOM 885 O O . ASP A 1 116 ? 9.547 -14.619 -27.964 1.00 66.38 116 ASP A O 1
ATOM 889 N N . ASP A 1 117 ? 9.345 -12.545 -27.134 1.00 65.50 117 ASP A N 1
ATOM 890 C CA . ASP A 1 117 ? 8.141 -12.824 -26.349 1.00 65.50 117 ASP A CA 1
ATOM 891 C C . ASP A 1 117 ? 6.900 -12.779 -27.263 1.00 65.50 117 ASP A C 1
ATOM 893 O O . ASP A 1 117 ? 6.519 -11.728 -27.781 1.00 65.50 117 ASP A O 1
ATOM 897 N N . ALA A 1 118 ? 6.260 -13.933 -27.485 1.00 52.47 118 ALA A N 1
ATOM 898 C CA . ALA A 1 118 ? 5.066 -14.037 -28.325 1.00 52.47 118 ALA A CA 1
ATOM 899 C C . ALA A 1 118 ? 3.889 -13.216 -27.760 1.00 52.47 118 ALA A C 1
ATOM 901 O O . ALA A 1 118 ? 3.598 -13.258 -26.563 1.00 52.47 118 ALA A O 1
ATOM 902 N N . VAL A 1 119 ? 3.179 -12.498 -28.637 1.00 50.41 119 VAL A N 1
ATOM 903 C CA . VAL A 1 119 ? 1.972 -11.738 -28.286 1.00 50.41 119 VAL A CA 1
ATOM 904 C C . VAL A 1 119 ? 0.805 -12.705 -28.079 1.00 50.41 119 VAL A C 1
ATOM 906 O O . VAL A 1 119 ? 0.398 -13.394 -29.011 1.00 50.41 119 VAL A O 1
ATOM 909 N N . ASP A 1 120 ? 0.223 -12.731 -26.880 1.00 42.44 120 ASP A N 1
ATOM 910 C CA . ASP A 1 120 ? -1.139 -13.241 -26.707 1.00 42.44 120 ASP A CA 1
ATOM 911 C C . ASP A 1 120 ? -2.114 -12.137 -27.157 1.00 42.44 120 ASP A C 1
ATOM 913 O O . ASP A 1 120 ? -2.430 -11.210 -26.408 1.00 42.44 120 ASP A O 1
ATOM 917 N N . GLU A 1 121 ? -2.527 -12.180 -28.428 1.00 40.06 121 GLU A N 1
ATOM 918 C CA . GLU A 1 121 ? -3.416 -11.184 -29.055 1.00 40.06 121 GLU A CA 1
ATOM 919 C C . GLU A 1 121 ? -4.854 -11.186 -28.492 1.00 40.06 121 GLU A C 1
ATOM 921 O O . GLU A 1 121 ? -5.702 -10.412 -28.930 1.00 40.06 121 GLU A O 1
ATOM 926 N N . THR A 1 122 ? -5.168 -12.000 -27.482 1.00 38.22 122 THR A N 1
ATOM 927 C CA . THR A 1 122 ? -6.532 -12.106 -26.936 1.00 38.22 122 THR A CA 1
ATOM 928 C C . THR A 1 122 ? -6.994 -10.908 -26.087 1.00 38.22 122 THR A C 1
ATOM 930 O O . THR A 1 122 ? -8.150 -10.870 -25.662 1.00 38.22 122 THR A O 1
ATOM 933 N N . LEU A 1 123 ? -6.151 -9.889 -25.867 1.00 43.84 123 LEU A N 1
ATOM 934 C CA . LEU A 1 123 ? -6.491 -8.694 -25.074 1.00 43.84 123 LEU A CA 1
ATOM 935 C C . LEU A 1 123 ? -6.824 -7.430 -25.892 1.00 43.84 123 LEU A C 1
ATOM 937 O O . LEU A 1 123 ? -7.136 -6.403 -25.288 1.00 43.84 123 LEU A O 1
ATOM 941 N N . SER A 1 124 ? -6.799 -7.475 -27.229 1.00 32.41 124 SER A N 1
ATOM 942 C CA . SER A 1 124 ? -6.939 -6.285 -28.091 1.00 32.41 124 SER A CA 1
ATOM 943 C C . SER A 1 124 ? -8.299 -6.101 -28.782 1.00 32.41 124 SER A C 1
ATOM 945 O O . SER A 1 124 ? -8.434 -5.188 -29.592 1.00 32.41 124 SER A O 1
ATOM 947 N N . SER A 1 125 ? -9.335 -6.878 -28.453 1.00 32.59 125 SER A N 1
ATOM 948 C CA . SER A 1 125 ? -10.693 -6.611 -28.960 1.00 32.59 125 SER A CA 1
ATOM 949 C C . SER A 1 125 ? -11.635 -6.173 -27.837 1.00 32.59 125 SER A C 1
ATOM 951 O O . SER A 1 125 ? -12.090 -6.987 -27.040 1.00 32.59 125 SER A O 1
ATOM 953 N N . GLU A 1 126 ? -11.837 -4.856 -27.719 1.00 34.97 126 GLU A N 1
ATOM 954 C CA . GLU A 1 126 ? -13.147 -4.179 -27.631 1.00 34.97 126 GLU A CA 1
ATOM 955 C C . GLU A 1 126 ? -12.951 -2.660 -27.414 1.00 34.97 126 GLU A C 1
ATOM 957 O O . GLU A 1 126 ? -12.134 -2.226 -26.600 1.00 34.97 126 GLU A O 1
ATOM 962 N N . ASP A 1 127 ? -13.675 -1.864 -28.207 1.00 27.28 127 ASP A N 1
ATOM 963 C CA . ASP A 1 127 ? -13.529 -0.415 -28.395 1.00 27.28 127 ASP A CA 1
ATOM 964 C C . ASP A 1 127 ? -13.681 0.434 -27.109 1.00 27.28 127 ASP A C 1
ATOM 966 O O . ASP A 1 127 ? -14.626 0.239 -26.342 1.00 27.28 127 ASP A O 1
ATOM 970 N N . PRO A 1 128 ? -12.860 1.486 -26.900 1.00 34.81 128 PRO A N 1
ATOM 971 C CA . PRO A 1 128 ? -12.958 2.378 -25.735 1.00 34.81 128 PRO A CA 1
ATOM 972 C C . PRO A 1 128 ? -14.097 3.420 -25.811 1.00 34.81 128 PRO A C 1
ATOM 974 O O . PRO A 1 128 ? -14.146 4.340 -24.995 1.00 34.81 128 PRO A O 1
ATOM 977 N N . ALA A 1 129 ? -15.007 3.330 -26.785 1.00 32.56 129 ALA A N 1
ATOM 978 C CA . ALA A 1 129 ? -15.884 4.444 -27.153 1.00 32.56 129 ALA A CA 1
ATOM 979 C C . ALA A 1 129 ? -17.273 4.486 -26.482 1.00 32.56 129 ALA A C 1
ATOM 981 O O . ALA A 1 129 ? -18.028 5.418 -26.757 1.00 32.56 129 ALA A O 1
ATOM 982 N N . SER A 1 130 ? -17.649 3.564 -25.588 1.00 30.39 130 SER A N 1
ATOM 983 C CA . SER A 1 130 ? -18.976 3.628 -24.952 1.00 30.39 130 SER A CA 1
ATOM 984 C C . SER A 1 130 ? -18.934 3.963 -23.460 1.00 30.39 130 SER A C 1
ATOM 986 O O . SER A 1 130 ? -18.688 3.105 -22.613 1.00 30.39 130 SER A O 1
ATOM 988 N N . THR A 1 131 ? -19.382 5.187 -23.170 1.00 31.56 131 THR A N 1
ATOM 989 C CA . THR A 1 131 ? -20.000 5.644 -21.911 1.00 31.56 131 THR A CA 1
ATOM 990 C C . THR A 1 131 ? -19.067 6.249 -20.858 1.00 31.56 131 THR A C 1
ATOM 992 O O . THR A 1 131 ? -18.890 5.720 -19.765 1.00 31.56 131 THR A O 1
ATOM 995 N N . PHE A 1 132 ? -18.576 7.460 -21.130 1.00 24.89 132 PHE A N 1
ATOM 996 C CA . PHE A 1 132 ? -18.319 8.431 -20.063 1.00 24.89 132 PHE A CA 1
ATOM 997 C C . PHE A 1 132 ? -18.819 9.811 -20.505 1.00 24.89 132 PHE A C 1
ATOM 999 O O . PHE A 1 132 ? -18.140 10.538 -21.222 1.00 24.89 132 PHE A O 1
ATOM 1006 N N . SER A 1 133 ? -20.057 10.151 -20.137 1.00 24.45 133 SER A N 1
ATOM 1007 C CA . SER A 1 133 ? -20.614 11.487 -20.360 1.00 24.45 133 SER A CA 1
ATOM 1008 C C . SER A 1 133 ? -20.095 12.442 -19.285 1.00 24.45 133 SER A C 1
ATOM 1010 O O . SER A 1 133 ? -20.447 12.319 -18.111 1.00 24.45 133 SER A O 1
ATOM 1012 N N . THR A 1 134 ? -19.265 13.396 -19.690 1.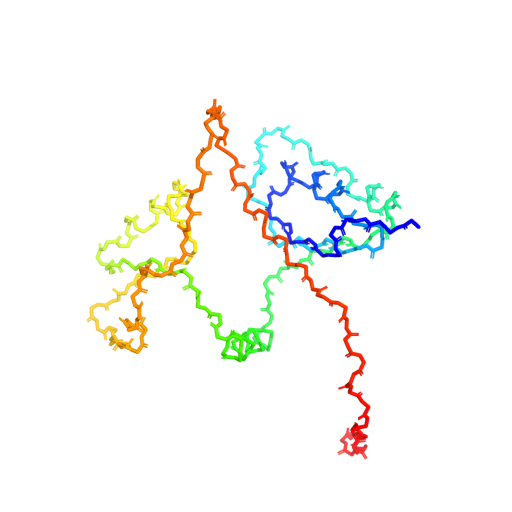00 25.34 134 THR A N 1
ATOM 1013 C CA . THR A 1 134 ? -18.803 14.525 -18.883 1.00 25.34 134 THR A CA 1
ATOM 1014 C C . THR A 1 134 ? -19.870 15.619 -18.841 1.00 25.34 134 THR A C 1
ATOM 1016 O O . THR A 1 134 ? -20.212 16.200 -19.866 1.00 25.34 134 THR A O 1
ATOM 1019 N N . SER A 1 135 ? -20.357 15.962 -17.647 1.00 25.02 135 SER A N 1
ATOM 1020 C CA . SER A 1 135 ? -20.934 17.284 -17.388 1.00 25.02 135 SER A CA 1
ATOM 1021 C C . SER A 1 135 ? -19.897 18.120 -16.645 1.00 25.02 135 SER A C 1
ATOM 1023 O O . SER A 1 135 ? -19.588 17.873 -15.481 1.00 25.02 135 SER A O 1
ATOM 1025 N N . SER A 1 136 ? -19.323 19.075 -17.365 1.00 28.97 136 SER A N 1
ATOM 1026 C CA . SER A 1 136 ? -18.340 20.044 -16.897 1.00 28.97 136 SER A CA 1
ATOM 1027 C C . SER A 1 136 ? -18.988 21.171 -16.088 1.00 28.97 136 SER A C 1
ATOM 1029 O O . SER A 1 136 ? -19.889 21.842 -16.587 1.00 28.97 136 SER A O 1
ATOM 1031 N N . SER A 1 137 ? -18.430 21.480 -14.919 1.00 28.44 137 SER A N 1
ATOM 1032 C CA . SER A 1 137 ? -18.323 22.865 -14.455 1.00 28.44 137 SER A CA 1
ATOM 1033 C C . SER A 1 137 ? -16.998 23.055 -13.723 1.00 28.44 137 SER A C 1
ATOM 1035 O O . SER A 1 137 ? -16.620 22.272 -12.855 1.00 28.44 137 SER A O 1
ATOM 1037 N N . SER A 1 138 ? -16.287 24.077 -14.171 1.00 29.12 138 SER A N 1
ATOM 1038 C CA . SER A 1 138 ? -14.906 24.458 -13.908 1.00 29.12 138 SER A CA 1
ATOM 1039 C C . SER A 1 138 ? -14.656 25.064 -12.527 1.00 29.12 138 SER A C 1
ATOM 1041 O O . SER A 1 138 ? -15.390 25.964 -12.132 1.00 29.12 138 SER A O 1
ATOM 1043 N N . SER A 1 139 ? -13.519 24.719 -11.920 1.00 24.70 139 SER A N 1
ATOM 1044 C CA . SER A 1 139 ? -12.491 25.691 -11.500 1.00 24.70 139 SER A CA 1
ATOM 1045 C C . SER A 1 139 ? -11.247 24.948 -11.004 1.00 24.70 139 SER A C 1
ATOM 1047 O O . SER A 1 139 ? -11.341 24.124 -10.097 1.00 24.70 139 SER A O 1
ATOM 1049 N N . LEU A 1 140 ? -10.103 25.231 -11.629 1.00 31.97 140 LEU A N 1
ATOM 1050 C CA . LEU A 1 140 ? -8.785 24.706 -11.278 1.00 31.97 140 LEU A CA 1
ATOM 1051 C C . LEU A 1 140 ? -8.282 25.271 -9.941 1.00 31.97 140 LEU A C 1
ATOM 1053 O O . LEU A 1 140 ? -8.336 26.479 -9.726 1.00 31.97 140 LEU A O 1
ATOM 1057 N N . SER A 1 141 ? -7.657 24.414 -9.138 1.00 24.30 141 SER A N 1
ATOM 1058 C CA . SER A 1 141 ? -6.452 24.767 -8.383 1.00 24.30 141 SER A CA 1
ATOM 1059 C C . SER A 1 141 ? -5.492 23.580 -8.406 1.00 24.30 141 SER A C 1
ATOM 1061 O O . SER A 1 141 ? -5.903 22.435 -8.217 1.00 24.30 141 SER A O 1
ATOM 1063 N N . GLU A 1 142 ? -4.231 23.875 -8.698 1.00 36.31 142 GLU A N 1
ATOM 1064 C CA . GLU A 1 142 ? -3.101 22.954 -8.747 1.00 36.31 142 GLU A CA 1
ATOM 1065 C C . GLU A 1 142 ? -2.904 22.261 -7.393 1.00 36.31 142 GLU A C 1
ATOM 1067 O O . GLU A 1 142 ? -2.586 22.912 -6.405 1.00 36.31 142 GLU A O 1
ATOM 1072 N N . ASP A 1 143 ? -3.071 20.940 -7.352 1.00 27.03 143 ASP A N 1
ATOM 1073 C CA . ASP A 1 143 ? -2.601 20.112 -6.242 1.00 27.03 143 ASP A CA 1
ATOM 1074 C C . ASP A 1 143 ? -2.188 18.743 -6.796 1.00 27.03 143 ASP A C 1
ATOM 1076 O O . ASP A 1 143 ? -2.986 17.815 -6.959 1.00 27.03 143 ASP A O 1
ATOM 1080 N N . SER A 1 144 ? -0.903 18.629 -7.131 1.00 30.80 144 SER A N 1
ATOM 1081 C CA . SER A 1 144 ? -0.242 17.398 -7.575 1.00 30.80 144 SER A CA 1
ATOM 1082 C C . SER A 1 144 ? -0.077 16.428 -6.402 1.00 30.80 144 SER A C 1
ATOM 1084 O O . SER A 1 144 ? 1.024 16.162 -5.929 1.00 30.80 144 SER A O 1
ATOM 1086 N N . SER A 1 145 ? -1.193 15.914 -5.891 1.00 31.81 145 SER A N 1
ATOM 1087 C CA . SER A 1 145 ? -1.232 14.856 -4.880 1.00 31.81 145 SER A CA 1
ATOM 1088 C C . SER A 1 145 ? -2.439 13.943 -5.096 1.00 31.81 145 SER A C 1
ATOM 1090 O O . SER A 1 145 ? -3.266 13.721 -4.213 1.00 31.81 145 SER A O 1
ATOM 1092 N N . LEU A 1 146 ? -2.546 13.363 -6.293 1.00 29.88 146 LEU A N 1
ATOM 1093 C CA . LEU A 1 146 ? -3.518 12.303 -6.555 1.00 29.88 146 LEU A CA 1
ATOM 1094 C C . LEU A 1 146 ? -3.069 11.000 -5.871 1.00 29.88 146 LEU A C 1
ATOM 1096 O O . LEU A 1 146 ? -2.597 10.057 -6.497 1.00 29.88 146 LEU A O 1
ATOM 1100 N N . CYS A 1 147 ? -3.260 10.939 -4.551 1.00 29.45 147 CYS A N 1
ATOM 1101 C CA . CYS A 1 147 ? -3.501 9.680 -3.862 1.00 29.45 147 CYS A CA 1
ATOM 1102 C C . CYS A 1 147 ? -4.775 9.084 -4.458 1.00 29.45 147 CYS A C 1
ATOM 1104 O O . CYS A 1 147 ? -5.877 9.572 -4.203 1.00 29.45 147 CYS A O 1
ATOM 1106 N N . LEU A 1 148 ? -4.621 8.042 -5.270 1.00 30.78 148 LEU A N 1
ATOM 1107 C CA . LEU A 1 148 ? -5.728 7.287 -5.835 1.00 30.78 148 LEU A CA 1
ATOM 1108 C C . LEU A 1 148 ? -6.488 6.575 -4.698 1.00 30.78 148 LEU A C 1
ATOM 1110 O O . LEU A 1 148 ? -6.233 5.415 -4.381 1.00 30.78 148 LEU A O 1
ATOM 1114 N N . PHE A 1 149 ? -7.428 7.272 -4.059 1.00 24.53 149 PHE A N 1
ATOM 1115 C CA . PHE A 1 149 ? -8.393 6.679 -3.138 1.00 24.53 149 PHE A CA 1
ATOM 1116 C C . PHE A 1 149 ? -9.377 5.824 -3.943 1.00 24.53 149 PHE A C 1
ATOM 1118 O O . PHE A 1 149 ? -10.449 6.274 -4.341 1.00 24.53 149 PHE A O 1
ATOM 1125 N N . ARG A 1 150 ? -9.034 4.557 -4.188 1.00 28.05 150 ARG A N 1
ATOM 1126 C CA . ARG A 1 150 ? -10.024 3.558 -4.603 1.00 28.05 150 ARG A CA 1
ATOM 1127 C C . ARG A 1 150 ? -10.648 2.968 -3.338 1.00 28.05 150 ARG A C 1
ATOM 1129 O O . ARG A 1 150 ? -10.165 1.977 -2.800 1.00 28.05 150 ARG A O 1
ATOM 1136 N N . ILE A 1 151 ? -11.714 3.595 -2.844 1.00 32.97 151 ILE A N 1
ATOM 1137 C CA . ILE A 1 151 ? -12.555 3.014 -1.790 1.00 32.97 151 ILE A CA 1
ATOM 1138 C C . ILE A 1 151 ? -13.276 1.809 -2.405 1.00 32.97 151 ILE A C 1
ATOM 1140 O O . ILE A 1 151 ? -14.247 1.963 -3.145 1.00 32.97 151 ILE A O 1
ATOM 1144 N N . ILE A 1 152 ? -12.791 0.595 -2.136 1.00 33.75 152 ILE A N 1
ATOM 1145 C CA . ILE A 1 152 ? -13.534 -0.626 -2.458 1.00 33.75 152 ILE A CA 1
ATOM 1146 C C . ILE A 1 152 ? -14.577 -0.807 -1.355 1.00 33.75 152 ILE A C 1
ATOM 1148 O O . ILE A 1 152 ? -14.284 -1.332 -0.283 1.00 33.75 152 ILE A O 1
ATOM 1152 N N . ARG A 1 153 ? -15.803 -0.341 -1.611 1.00 26.28 153 ARG A N 1
ATOM 1153 C CA . ARG A 1 153 ? -16.955 -0.621 -0.749 1.00 26.28 153 ARG A CA 1
ATOM 1154 C C . ARG A 1 153 ? -17.395 -2.059 -1.020 1.00 26.28 153 ARG A C 1
ATOM 1156 O O . ARG A 1 153 ? -18.049 -2.333 -2.023 1.00 26.28 153 ARG A O 1
ATOM 1163 N N . LEU A 1 154 ? -16.987 -2.993 -0.165 1.00 33.97 154 LEU A N 1
ATOM 1164 C CA . LEU A 1 154 ? -17.531 -4.348 -0.201 1.00 33.97 154 LEU A CA 1
ATOM 1165 C C . LEU A 1 154 ? -18.960 -4.278 0.351 1.00 33.97 154 LEU A C 1
ATOM 1167 O O . LEU A 1 154 ? -19.162 -3.910 1.505 1.00 33.97 154 LEU A O 1
ATOM 1171 N N . GLY A 1 155 ? -19.951 -4.555 -0.500 1.00 31.45 155 GLY A N 1
ATOM 1172 C CA . GLY A 1 155 ? -21.360 -4.589 -0.107 1.00 31.45 155 GLY A CA 1
ATOM 1173 C C . GLY A 1 155 ? -21.643 -5.630 0.990 1.00 31.45 155 GLY A C 1
ATOM 1174 O O . GLY A 1 155 ? -20.802 -6.495 1.257 1.00 31.45 155 GLY A O 1
ATOM 1175 N N 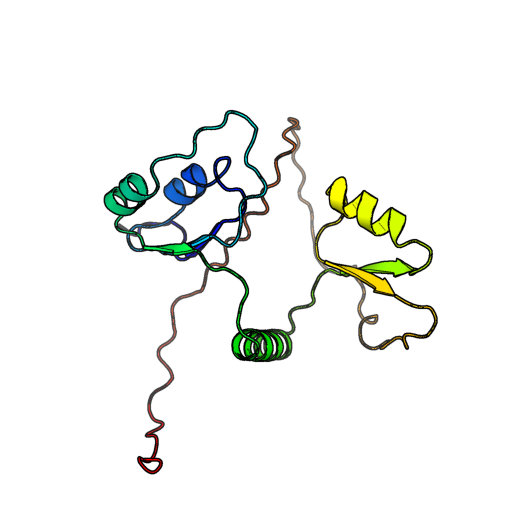. PRO A 1 156 ? -22.819 -5.561 1.641 1.00 34.31 156 PRO A N 1
ATOM 1176 C CA . PRO A 1 156 ? -23.171 -6.469 2.726 1.00 34.31 156 PRO A CA 1
ATOM 1177 C C . PRO A 1 156 ? -23.087 -7.927 2.262 1.00 34.31 156 PRO A C 1
ATOM 1179 O O . PRO A 1 156 ? -23.607 -8.292 1.207 1.00 34.31 156 PRO A O 1
ATOM 1182 N N . ARG A 1 157 ? -22.406 -8.757 3.063 1.00 36.41 157 ARG A N 1
ATOM 1183 C CA . ARG A 1 157 ? -22.324 -10.208 2.869 1.00 36.41 157 ARG A CA 1
ATOM 1184 C C . ARG A 1 157 ? -23.742 -10.778 2.828 1.00 36.41 157 ARG A C 1
ATOM 1186 O O . ARG A 1 157 ? -24.399 -10.835 3.861 1.00 36.41 157 ARG A O 1
ATOM 1193 N N . SER A 1 158 ? -24.197 -11.232 1.664 1.00 32.00 158 SER A N 1
ATOM 1194 C CA . SER A 1 158 ? -25.333 -12.147 1.600 1.00 32.00 158 SER A CA 1
ATOM 1195 C C . SER A 1 158 ? -24.912 -13.470 2.241 1.00 32.00 158 SER A C 1
ATOM 1197 O O . SER A 1 158 ? -23.990 -14.136 1.760 1.00 32.00 158 SER A O 1
ATOM 1199 N N . GLU A 1 159 ? -25.562 -13.833 3.342 1.00 34.34 159 GLU A N 1
ATOM 1200 C CA . GLU A 1 159 ? -25.523 -15.173 3.922 1.00 34.34 159 GLU A CA 1
ATOM 1201 C C . GLU A 1 159 ? -26.019 -16.190 2.889 1.00 34.34 159 GLU A C 1
ATOM 1203 O O . GLU A 1 159 ? -27.215 -16.337 2.668 1.00 34.34 159 GLU A O 1
ATOM 1208 N N . ALA A 1 160 ? -25.098 -16.883 2.221 1.00 33.12 160 ALA A N 1
ATOM 1209 C CA . ALA A 1 160 ? -25.432 -18.031 1.382 1.00 33.12 160 ALA A CA 1
ATOM 1210 C C . ALA A 1 160 ? -24.219 -18.946 1.171 1.00 33.12 160 ALA A C 1
ATOM 1212 O O . ALA A 1 160 ? -23.824 -19.199 0.040 1.00 33.12 160 ALA A O 1
ATOM 1213 N N . ILE A 1 161 ? -23.613 -19.454 2.250 1.00 33.06 161 ILE A N 1
ATOM 1214 C CA . ILE A 1 161 ? -22.837 -20.707 2.199 1.00 33.06 161 ILE A CA 1
ATOM 1215 C C . ILE A 1 161 ? -23.146 -21.500 3.474 1.00 33.06 161 ILE A C 1
ATOM 1217 O O . ILE A 1 161 ? -22.351 -21.568 4.408 1.00 33.06 161 ILE A O 1
ATOM 1221 N N . ALA A 1 162 ? -24.347 -22.073 3.520 1.00 29.81 162 ALA A N 1
ATOM 1222 C CA . ALA A 1 162 ? -24.673 -23.162 4.427 1.00 29.81 162 ALA A CA 1
ATOM 1223 C C . ALA A 1 162 ? -24.354 -24.499 3.731 1.00 29.81 162 ALA A C 1
ATOM 1225 O O . ALA A 1 162 ? -24.653 -24.683 2.555 1.00 29.81 162 ALA A O 1
ATOM 1226 N N . HIS A 1 163 ? -23.764 -25.418 4.498 1.00 31.91 163 HIS A N 1
ATOM 1227 C CA . HIS A 1 163 ? -23.534 -26.838 4.201 1.00 31.91 163 HIS A CA 1
ATOM 1228 C C . HIS A 1 163 ? -22.506 -27.210 3.115 1.00 31.91 163 HIS A C 1
ATOM 1230 O O . HIS A 1 163 ? -22.850 -27.608 2.008 1.00 31.91 163 HIS A O 1
ATOM 1236 N N . ARG A 1 164 ? -21.230 -27.293 3.518 1.00 29.78 164 ARG A N 1
ATOM 1237 C CA . ARG A 1 164 ? -20.354 -28.416 3.131 1.00 29.78 164 ARG A CA 1
ATOM 1238 C C . ARG A 1 164 ? -19.538 -28.864 4.340 1.00 29.78 164 ARG A C 1
ATOM 1240 O O . ARG A 1 164 ? -18.525 -28.266 4.687 1.00 29.78 164 ARG A O 1
ATOM 1247 N N . THR A 1 165 ? -20.016 -29.917 4.992 1.00 32.50 165 THR A N 1
ATOM 1248 C CA . THR A 1 165 ? -19.252 -30.723 5.946 1.00 32.50 165 THR A CA 1
ATOM 1249 C C . THR A 1 165 ? -18.012 -31.278 5.247 1.00 32.50 165 THR A C 1
ATOM 1251 O O . THR A 1 165 ? -18.131 -31.980 4.243 1.00 32.50 165 THR A O 1
ATOM 1254 N N . TRP A 1 166 ? -16.827 -30.949 5.754 1.00 29.50 166 TRP A N 1
ATOM 1255 C CA . TRP A 1 166 ? -15.582 -31.619 5.378 1.00 29.50 166 TRP A CA 1
ATOM 1256 C C . TRP A 1 166 ? -15.522 -32.994 6.062 1.00 29.50 166 TRP A C 1
ATOM 1258 O O . TRP A 1 166 ? -15.779 -33.057 7.266 1.00 29.50 166 TRP A O 1
ATOM 1268 N N . PRO A 1 167 ? -15.185 -34.088 5.356 1.00 29.42 167 PRO A N 1
ATOM 1269 C CA . PRO A 1 167 ? -14.881 -35.348 6.016 1.00 29.42 167 PRO A CA 1
ATOM 1270 C C . PRO A 1 167 ? -13.532 -35.245 6.739 1.00 29.42 167 PRO A C 1
ATOM 1272 O O . PRO A 1 167 ? -12.529 -34.794 6.183 1.00 29.42 167 PRO A O 1
ATOM 1275 N N . ALA A 1 168 ? -13.530 -35.669 7.999 1.00 35.47 168 ALA A N 1
ATOM 1276 C CA . ALA A 1 168 ? -12.336 -35.853 8.804 1.00 35.47 168 ALA A CA 1
ATOM 1277 C C . ALA A 1 168 ? -11.620 -37.137 8.365 1.00 35.47 168 ALA A C 1
ATOM 1279 O O . ALA A 1 168 ? -11.994 -38.226 8.790 1.00 35.47 168 ALA A O 1
ATOM 1280 N N . SER A 1 169 ? -10.604 -37.017 7.511 1.00 34.62 169 SER A N 1
ATOM 1281 C CA . SER A 1 169 ? -9.627 -38.092 7.294 1.00 34.62 169 SER A CA 1
ATOM 1282 C C . SER A 1 169 ? -8.366 -37.584 6.590 1.00 34.62 169 SER A C 1
ATOM 1284 O O . SER A 1 169 ? -8.131 -37.937 5.440 1.00 34.62 169 SER A O 1
ATOM 1286 N N . VAL A 1 170 ? -7.566 -36.760 7.272 1.00 34.41 170 VAL A N 1
ATOM 1287 C CA . VAL A 1 170 ? -6.099 -36.726 7.114 1.00 34.41 170 VAL A CA 1
ATOM 1288 C C . VAL A 1 170 ? -5.525 -36.290 8.468 1.00 34.41 170 VAL A C 1
ATOM 1290 O O . VAL A 1 170 ? -5.506 -35.099 8.783 1.00 34.41 170 VAL A O 1
ATOM 1293 N N . LEU A 1 171 ? -5.170 -37.278 9.292 1.00 35.50 171 LEU A N 1
ATOM 1294 C CA . LEU A 1 171 ? -4.138 -37.148 10.324 1.00 35.50 171 LEU A CA 1
ATOM 1295 C C . LEU A 1 171 ? -2.783 -37.402 9.662 1.00 35.50 171 LEU A C 1
ATOM 1297 O O . LEU A 1 171 ? -2.752 -38.271 8.759 1.00 35.50 171 LEU A O 1
#

Secondary structure (DSSP, 8-state):
----SEEEEEE-SGGGTHHHHHHHEEEEEEEEE----SPPTTPPPP-HHHHHHHHT-EEEE--S--HHHHHHHHHHHHHHT----EEEEEGGGHHHHHHHHHTT---SEEEEE-TTS---GGG--S-TTS----------------------------------PPP----

Sequence (171 aa):
ETDEGADHILEVGGAGTVEKSFKAIRRGGVITSIGFIGSQPGQTPPNVSQLALMRSIIFRGIMVGSRRQFERMCDAISISKLRPIITVFDFADSRKAYESMMNQSVVGKEDSRRSDDAVDETLSSEDPASTFSTSSSSSLSEDSSLCLFRIIRLGPRSEAIAHRTWPASVL

Radius of gyration: 21.34 Å; chains: 1; bounding box: 42×64×49 Å

pLDDT: mean 70.79, std 27.26, range [24.3, 97.25]

Foldseek 3Di:
DDQPAFQEAEAAQFQVCVVVNLVRHAQQHEYEYAYHDNDDPPRDRDDPVVSCVVRVYHYYYDYDDDPVVVVVVVVVCVVVVDDWDEDEAALVCVVVQVVCVVVVVDPTYYYHDYPPDDDPCPPPDDDPPDDDDDDDDDDDDDDPDPPPPPRPPDDDDDPDDDDDDDDPDDD